Protein AF-A0A3S0K834-F1 (afdb_monomer_lite)

Structure (mmCIF, N/CA/C/O backbone):
data_AF-A0A3S0K834-F1
#
_entry.id   AF-A0A3S0K834-F1
#
loop_
_atom_site.group_PDB
_atom_site.id
_atom_site.type_symbol
_atom_site.label_atom_id
_atom_site.label_alt_id
_atom_site.label_comp_id
_atom_site.label_asym_id
_atom_site.label_entity_id
_atom_site.label_seq_id
_atom_site.pdbx_PDB_ins_code
_atom_site.Cartn_x
_atom_site.Cartn_y
_atom_site.Cartn_z
_atom_site.occupancy
_atom_site.B_iso_or_equiv
_atom_site.auth_seq_id
_atom_site.auth_comp_id
_atom_site.auth_asym_id
_atom_site.auth_atom_id
_atom_site.pdbx_PDB_model_num
ATOM 1 N N . MET A 1 1 ? -19.231 -8.366 10.603 1.00 61.19 1 MET A N 1
ATOM 2 C CA . MET A 1 1 ? -18.520 -9.187 9.599 1.00 61.19 1 MET A CA 1
ATOM 3 C C . MET A 1 1 ? -18.446 -8.356 8.330 1.00 61.19 1 MET A C 1
ATOM 5 O O . MET A 1 1 ? -19.483 -7.862 7.918 1.00 61.19 1 MET A O 1
ATOM 9 N N . LEU A 1 2 ? -17.256 -8.135 7.773 1.00 73.06 2 LEU A N 1
ATOM 10 C CA . LEU A 1 2 ? -17.063 -7.349 6.545 1.00 73.06 2 LEU A CA 1
ATOM 11 C C . LEU A 1 2 ? -16.456 -8.281 5.497 1.00 73.06 2 LEU A C 1
ATOM 13 O O . LEU A 1 2 ? -15.407 -8.869 5.753 1.00 73.06 2 LEU A O 1
ATOM 17 N N . TYR A 1 3 ? -17.130 -8.461 4.357 1.00 74.31 3 TYR A N 1
ATOM 18 C CA . TYR A 1 3 ? -16.654 -9.293 3.239 1.00 74.31 3 TYR A CA 1
ATOM 19 C C . TYR A 1 3 ? -16.209 -10.715 3.646 1.00 74.31 3 TYR A C 1
ATOM 21 O O . TYR A 1 3 ? -15.176 -11.214 3.206 1.00 74.31 3 TYR A O 1
ATOM 29 N N . GLY A 1 4 ? -16.958 -11.360 4.548 1.00 79.81 4 GLY A N 1
ATOM 30 C CA . GLY A 1 4 ? -16.654 -12.715 5.032 1.00 79.81 4 GLY A CA 1
ATOM 31 C C . GLY A 1 4 ? -15.480 -12.815 6.017 1.00 79.81 4 GLY A C 1
ATOM 32 O O . GLY A 1 4 ? -15.153 -13.914 6.458 1.00 79.81 4 GLY A O 1
ATOM 33 N N . LYS A 1 5 ? -14.863 -11.691 6.407 1.00 77.56 5 LYS A N 1
ATOM 34 C CA . LYS A 1 5 ? -13.780 -11.636 7.398 1.00 77.56 5 LYS A CA 1
ATOM 35 C C . LYS A 1 5 ? -14.248 -11.010 8.713 1.00 77.56 5 LYS A C 1
ATOM 37 O O . LYS A 1 5 ? -15.099 -10.112 8.757 1.00 77.56 5 LYS A O 1
ATOM 42 N N . TRP A 1 6 ? -13.689 -11.516 9.810 1.00 84.12 6 TRP A N 1
ATOM 43 C CA . TRP A 1 6 ? -13.945 -11.025 11.161 1.00 84.12 6 TRP A CA 1
ATOM 44 C C . TRP A 1 6 ? -12.893 -9.990 11.553 1.00 84.12 6 TRP A C 1
ATOM 46 O O . TRP A 1 6 ? -11.705 -10.295 11.606 1.00 84.12 6 TRP A O 1
ATOM 56 N N . TYR A 1 7 ? -13.345 -8.774 11.861 1.00 82.12 7 TYR A N 1
ATOM 57 C CA . TYR A 1 7 ? -12.508 -7.695 12.379 1.00 82.12 7 TYR A CA 1
ATOM 58 C C . TYR A 1 7 ? -13.019 -7.292 13.757 1.00 82.12 7 TYR A C 1
ATOM 60 O O . TYR A 1 7 ? -14.208 -7.022 13.926 1.00 82.12 7 TYR A O 1
ATOM 68 N N . ALA A 1 8 ? -12.115 -7.248 14.732 1.00 84.69 8 ALA A N 1
ATOM 69 C CA . ALA A 1 8 ? -12.407 -6.816 16.089 1.00 84.69 8 ALA A CA 1
ATOM 70 C C . ALA A 1 8 ? -11.440 -5.697 16.482 1.00 84.69 8 ALA A C 1
ATOM 72 O O . ALA A 1 8 ? -10.226 -5.813 16.305 1.00 84.69 8 ALA A O 1
ATOM 73 N N . LYS A 1 9 ? -11.980 -4.600 17.017 1.00 86.62 9 LYS A N 1
ATOM 74 C CA . LYS A 1 9 ? -11.203 -3.474 17.536 1.00 86.62 9 LYS A CA 1
ATOM 75 C C . LYS A 1 9 ? -11.910 -2.914 18.763 1.00 86.62 9 LYS A C 1
ATOM 77 O O . LYS A 1 9 ? -13.101 -2.628 18.713 1.00 86.62 9 LYS A O 1
ATOM 82 N N . ALA A 1 10 ? -11.173 -2.749 19.856 1.00 90.12 10 ALA A N 1
ATOM 83 C CA . ALA A 1 10 ? -11.708 -2.138 21.066 1.00 90.12 10 ALA A CA 1
ATOM 84 C C . ALA A 1 10 ? -11.919 -0.626 20.871 1.00 90.12 10 ALA A C 1
ATOM 86 O O . ALA A 1 10 ? -11.063 0.052 20.295 1.00 90.12 10 ALA A O 1
ATOM 87 N N . THR A 1 11 ? -13.023 -0.096 21.400 1.00 91.06 11 THR A N 1
ATOM 88 C CA . THR A 1 11 ? -13.341 1.345 21.401 1.00 91.06 11 THR A CA 1
ATOM 89 C C . THR A 1 11 ? -12.434 2.141 22.343 1.00 91.06 11 THR A C 1
ATOM 91 O O . THR A 1 11 ? -12.210 3.324 22.106 1.00 91.06 11 THR A O 1
ATOM 94 N N . LYS A 1 12 ? -11.876 1.484 23.376 1.00 91.38 12 LYS A N 1
ATOM 95 C CA . LYS A 1 12 ? -11.027 2.080 24.429 1.00 91.38 12 LYS A CA 1
ATOM 96 C C . LYS A 1 12 ? -11.700 3.258 25.152 1.00 91.38 12 LYS A C 1
ATOM 98 O O . LYS A 1 12 ? -11.037 4.232 25.499 1.00 91.38 12 LYS A O 1
ATOM 103 N N . LYS A 1 13 ? -13.016 3.173 25.353 1.00 93.25 13 LYS A N 1
ATOM 104 C CA . LYS A 1 13 ? -13.822 4.169 26.065 1.00 93.25 13 LYS A CA 1
ATOM 105 C C . LYS A 1 13 ? -14.458 3.550 27.303 1.00 93.25 13 LYS A C 1
ATOM 107 O O . LYS A 1 13 ? -14.887 2.401 27.250 1.00 93.25 13 LYS A O 1
ATOM 112 N N . THR A 1 14 ? -14.474 4.312 28.390 1.00 91.75 14 THR A N 1
ATOM 113 C CA . THR A 1 14 ? -15.119 3.961 29.662 1.00 91.75 14 THR A CA 1
ATOM 114 C C . THR A 1 14 ? -16.604 4.304 29.638 1.00 91.75 14 THR A C 1
ATOM 116 O O . THR A 1 14 ? -17.422 3.500 30.071 1.00 91.75 14 THR A O 1
ATOM 119 N N . ASP A 1 15 ? -16.954 5.463 29.076 1.00 95.88 15 ASP A N 1
ATOM 120 C CA . ASP A 1 15 ? -18.330 5.950 29.003 1.00 95.88 15 ASP A CA 1
ATOM 121 C C . ASP A 1 15 ? -19.123 5.282 27.875 1.00 95.88 15 ASP A C 1
ATOM 123 O O . ASP A 1 15 ? -18.672 5.211 26.728 1.00 95.88 15 ASP A O 1
ATOM 127 N N . LEU A 1 16 ? -20.341 4.827 28.188 1.00 94.31 16 LEU A N 1
ATOM 128 C CA . LEU A 1 16 ? -21.187 4.055 27.269 1.00 94.31 16 LEU A CA 1
ATOM 129 C C . LEU A 1 16 ? -21.546 4.835 25.996 1.00 94.31 16 LEU A C 1
ATOM 131 O O . LEU A 1 16 ? -21.394 4.321 24.889 1.00 94.31 16 LEU A O 1
ATOM 135 N N . ASN A 1 1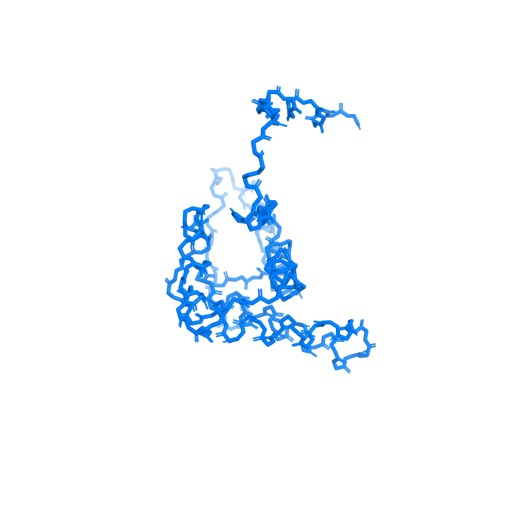7 ? -21.989 6.085 26.141 1.00 94.62 17 ASN A N 1
ATOM 136 C CA . ASN A 1 17 ? -22.398 6.912 25.002 1.00 94.62 17 ASN A CA 1
ATOM 137 C C . ASN A 1 17 ? -21.216 7.211 24.069 1.00 94.62 17 ASN A C 1
ATOM 139 O O . ASN A 1 17 ? -21.346 7.139 22.845 1.00 94.62 17 ASN A O 1
ATOM 143 N N . GLU A 1 18 ? -20.036 7.474 24.639 1.00 93.12 18 GLU A N 1
ATOM 144 C CA . GLU A 1 18 ? -18.815 7.640 23.852 1.00 93.12 18 GLU A CA 1
ATOM 145 C C . GLU A 1 18 ? -18.391 6.340 23.168 1.00 93.12 18 GLU A C 1
ATOM 147 O O . GLU A 1 18 ? -17.944 6.366 22.019 1.00 93.12 18 GLU A O 1
ATOM 152 N N . ALA A 1 19 ? -18.533 5.200 23.850 1.00 94.88 19 ALA A N 1
ATOM 153 C CA . ALA A 1 19 ? -18.201 3.895 23.299 1.00 94.88 19 ALA A CA 1
ATOM 154 C C . ALA A 1 19 ? -19.079 3.552 22.089 1.00 94.88 19 ALA A C 1
ATOM 156 O O . ALA A 1 19 ? -18.545 3.090 21.081 1.00 94.88 19 ALA A O 1
ATOM 157 N N . ILE A 1 20 ? -20.385 3.833 22.149 1.00 95.12 20 ILE A N 1
ATOM 158 C CA . ILE A 1 20 ? -21.318 3.623 21.030 1.00 95.12 20 ILE A CA 1
ATOM 159 C C . ILE A 1 20 ? -20.916 4.496 19.837 1.00 95.12 20 ILE A C 1
ATOM 161 O O . ILE A 1 20 ? -20.695 3.982 18.739 1.00 95.12 20 ILE A O 1
ATOM 165 N N . ALA A 1 21 ? -20.726 5.802 20.050 1.00 94.75 21 ALA A N 1
ATOM 166 C CA . ALA A 1 21 ? -20.306 6.714 18.986 1.00 94.75 21 ALA A CA 1
ATOM 167 C C . ALA A 1 21 ? -18.960 6.298 18.362 1.00 94.75 21 ALA A C 1
ATOM 169 O O . ALA A 1 21 ? -18.781 6.352 17.143 1.00 94.75 21 ALA A O 1
ATOM 170 N N . MET A 1 22 ? -18.012 5.842 19.186 1.00 94.31 22 MET A N 1
ATOM 171 C CA . MET A 1 22 ? -16.718 5.352 18.717 1.00 94.31 22 MET A CA 1
ATOM 172 C C . MET A 1 22 ? -16.843 4.043 17.934 1.00 94.31 22 MET A C 1
ATOM 174 O O . MET A 1 22 ? -16.164 3.879 16.924 1.00 94.31 22 MET A O 1
ATOM 178 N N . ALA A 1 23 ? -17.711 3.125 18.358 1.00 93.81 23 ALA A N 1
ATOM 179 C CA . ALA A 1 23 ? -17.961 1.880 17.641 1.00 93.81 23 ALA A CA 1
ATOM 180 C C . ALA A 1 23 ? -18.500 2.151 16.229 1.00 93.81 23 ALA A C 1
ATOM 182 O O . ALA A 1 23 ? -17.997 1.566 15.271 1.00 93.81 23 ALA A O 1
ATOM 183 N N . HIS A 1 24 ? -19.437 3.095 16.085 1.00 93.75 24 HIS A N 1
ATOM 184 C CA . HIS A 1 24 ? -19.941 3.516 14.775 1.00 93.75 24 HIS A CA 1
ATOM 185 C C . HIS A 1 24 ? -18.845 4.123 13.897 1.00 93.75 24 HIS A C 1
ATOM 187 O O . HIS A 1 24 ? -18.725 3.746 12.734 1.00 93.75 24 HIS A O 1
ATOM 193 N N . ARG A 1 25 ? -18.004 5.009 14.446 1.00 93.00 25 ARG A N 1
ATOM 194 C CA . ARG A 1 25 ? -16.864 5.575 13.700 1.00 93.00 25 ARG A CA 1
ATOM 195 C C . ARG A 1 25 ? -15.891 4.501 13.237 1.00 93.00 25 ARG A C 1
ATOM 197 O O . ARG A 1 25 ? -15.500 4.492 12.079 1.00 93.00 25 ARG A O 1
ATOM 204 N N . ILE A 1 26 ? -15.533 3.576 14.129 1.00 89.62 26 ILE A N 1
ATOM 205 C CA . ILE A 1 26 ? -14.666 2.448 13.790 1.00 89.62 26 ILE A CA 1
ATOM 206 C C . ILE A 1 26 ? -15.294 1.647 12.650 1.00 89.62 26 ILE A C 1
ATOM 208 O O . ILE A 1 26 ? -14.609 1.355 11.680 1.00 89.62 26 ILE A O 1
ATOM 212 N N . PHE A 1 27 ? -16.579 1.313 12.743 1.00 89.69 27 PHE A N 1
ATOM 213 C CA . PHE A 1 27 ? -17.265 0.557 11.702 1.00 89.69 27 PHE A CA 1
ATOM 214 C C . PHE A 1 27 ? -17.216 1.266 10.338 1.00 89.69 27 PHE A C 1
ATOM 216 O O . PHE A 1 27 ? -16.756 0.657 9.372 1.00 89.69 27 PHE A O 1
ATOM 223 N N . MET A 1 28 ? -17.566 2.557 10.285 1.00 90.06 28 MET A N 1
ATOM 224 C CA . MET A 1 28 ? -17.492 3.358 9.055 1.00 90.06 28 MET A CA 1
ATOM 225 C C . MET A 1 28 ? -16.064 3.440 8.499 1.00 90.06 28 MET A C 1
ATOM 227 O O . MET A 1 28 ? -15.858 3.274 7.301 1.00 90.06 28 MET A O 1
ATOM 231 N N . ASP A 1 29 ? -15.053 3.629 9.355 1.00 86.56 29 ASP A N 1
ATOM 232 C CA . ASP A 1 29 ? -13.649 3.632 8.929 1.00 86.56 29 ASP A CA 1
ATOM 233 C C . ASP A 1 29 ? -13.267 2.314 8.238 1.00 86.56 29 ASP A C 1
ATOM 235 O O . ASP A 1 29 ? -12.515 2.314 7.263 1.00 86.56 29 ASP A O 1
ATOM 239 N N . TYR A 1 30 ? -13.741 1.178 8.758 1.00 85.50 30 TYR A N 1
ATOM 240 C CA . TYR A 1 30 ? -13.482 -0.132 8.163 1.00 85.50 30 TYR A CA 1
ATOM 241 C C . TYR A 1 30 ? -14.227 -0.324 6.835 1.00 85.50 30 TYR A C 1
ATOM 243 O O . TYR A 1 30 ? -13.634 -0.888 5.915 1.00 85.50 30 TYR A O 1
ATOM 251 N N . GLU A 1 31 ? -15.465 0.164 6.706 1.00 85.12 31 GLU A N 1
ATOM 252 C CA . GLU A 1 31 ? -16.203 0.168 5.433 1.00 85.12 31 GLU A CA 1
ATOM 253 C C . GLU A 1 31 ? -15.482 0.995 4.368 1.00 85.12 31 GLU A C 1
ATOM 255 O O . GLU A 1 31 ? -15.124 0.459 3.320 1.00 85.12 31 GLU A O 1
ATOM 260 N N . ILE A 1 32 ? -15.145 2.251 4.675 1.00 85.25 32 ILE A N 1
ATOM 261 C CA . ILE A 1 32 ? -14.440 3.151 3.750 1.00 85.25 32 ILE A CA 1
ATOM 262 C C . ILE A 1 32 ? -13.105 2.537 3.310 1.00 85.25 32 ILE A C 1
ATOM 264 O O . ILE A 1 32 ? -12.721 2.588 2.139 1.00 85.25 32 ILE A O 1
ATOM 268 N N . ARG A 1 33 ? -12.363 1.919 4.233 1.00 78.38 33 ARG A N 1
ATOM 269 C CA . ARG A 1 33 ? -11.093 1.248 3.904 1.00 78.38 33 ARG A CA 1
ATOM 270 C C . ARG A 1 33 ? -11.278 0.027 3.013 1.00 78.38 33 ARG A C 1
ATOM 272 O O . ARG A 1 33 ? -10.392 -0.272 2.209 1.00 78.38 33 ARG A O 1
ATOM 279 N N . ALA A 1 34 ? -12.384 -0.693 3.175 1.00 80.06 34 ALA A N 1
ATOM 280 C CA . ALA A 1 34 ? -12.706 -1.833 2.335 1.00 80.06 34 ALA A CA 1
ATOM 281 C C . ALA A 1 34 ? -13.090 -1.380 0.919 1.00 80.06 34 ALA A C 1
ATOM 283 O O . ALA A 1 34 ? -12.540 -1.908 -0.042 1.00 80.06 34 ALA A O 1
ATOM 284 N N . GLU A 1 35 ? -13.927 -0.348 0.790 1.00 77.94 35 GLU A N 1
ATOM 285 C CA . GLU A 1 35 ? -14.305 0.242 -0.503 1.00 77.94 35 GLU A CA 1
ATOM 286 C C . GLU A 1 35 ? -13.100 0.825 -1.252 1.00 77.94 35 GLU A C 1
ATOM 288 O O . GLU A 1 35 ? -12.935 0.628 -2.453 1.00 77.94 35 GLU A O 1
ATOM 293 N N . THR A 1 36 ? -12.203 1.503 -0.534 1.00 70.31 36 THR A N 1
ATOM 294 C CA . THR A 1 36 ? -11.000 2.122 -1.117 1.00 70.31 36 THR A CA 1
ATOM 295 C C . THR A 1 36 ? -9.856 1.135 -1.385 1.00 70.31 36 THR A C 1
ATOM 297 O O . THR A 1 36 ? -8.775 1.557 -1.799 1.00 70.31 36 THR A O 1
ATOM 300 N N . ASN A 1 37 ? -10.045 -0.171 -1.148 1.00 67.00 37 ASN A N 1
ATOM 301 C CA . ASN A 1 37 ? -9.007 -1.209 -1.253 1.00 67.00 37 ASN A CA 1
ATOM 302 C C . ASN A 1 37 ? -7.748 -0.954 -0.389 1.00 67.00 37 ASN A C 1
ATOM 304 O O . ASN A 1 37 ? -6.690 -1.541 -0.629 1.00 67.00 37 ASN A O 1
ATOM 308 N N . THR A 1 38 ? -7.841 -0.113 0.646 1.00 67.88 38 THR A N 1
ATOM 309 C CA . THR A 1 38 ? -6.726 0.208 1.561 1.00 67.88 38 THR A CA 1
ATOM 310 C C . THR A 1 38 ? -6.677 -0.700 2.790 1.00 67.88 38 THR A C 1
ATOM 312 O O . THR A 1 38 ? -5.727 -0.646 3.576 1.00 67.88 38 THR A O 1
ATOM 315 N N . LEU A 1 39 ? -7.676 -1.568 2.967 1.00 65.31 39 LEU A N 1
ATOM 316 C CA . LEU A 1 39 ? -7.706 -2.543 4.049 1.00 65.31 39 LEU A CA 1
ATOM 317 C C . LEU A 1 39 ? -6.677 -3.660 3.788 1.00 65.31 39 LEU A C 1
ATOM 319 O O . LEU A 1 39 ? -6.924 -4.620 3.056 1.00 65.31 39 LEU A O 1
ATOM 323 N N . PHE A 1 40 ? -5.478 -3.522 4.349 1.00 63.28 40 PHE A N 1
ATOM 324 C CA . PHE A 1 40 ? -4.441 -4.554 4.298 1.00 63.28 40 PHE A CA 1
ATOM 325 C C . PHE A 1 40 ? -4.516 -5.433 5.549 1.00 63.28 40 PHE A C 1
ATOM 327 O O . PHE A 1 40 ? -4.297 -4.947 6.657 1.00 63.28 40 PHE A O 1
ATOM 334 N N . ASP A 1 41 ? -4.779 -6.730 5.368 1.00 63.31 41 ASP A N 1
ATOM 335 C CA . ASP A 1 41 ? -4.785 -7.707 6.470 1.00 63.31 41 ASP A CA 1
ATOM 336 C C . ASP A 1 41 ? -3.366 -7.985 6.996 1.00 63.31 41 ASP A C 1
ATOM 338 O O . ASP A 1 41 ? -3.173 -8.330 8.159 1.00 63.31 41 ASP A O 1
ATOM 342 N N . SER A 1 42 ? -2.355 -7.799 6.143 1.00 68.12 42 SER A N 1
ATOM 343 C CA . SER A 1 42 ? -0.952 -8.083 6.427 1.00 68.12 42 SER A CA 1
ATOM 344 C C . SER A 1 42 ? -0.074 -6.860 6.168 1.00 68.12 42 SER A C 1
ATOM 346 O O . SER A 1 42 ? -0.297 -6.071 5.248 1.00 68.12 42 SER A O 1
ATOM 348 N N . LYS A 1 43 ? 0.955 -6.694 7.006 1.00 75.19 43 LYS A N 1
ATOM 349 C CA . LYS A 1 43 ? 1.977 -5.644 6.862 1.00 75.19 43 LYS A CA 1
ATOM 350 C C . LYS A 1 43 ? 3.178 -6.089 6.016 1.00 75.19 43 LYS A C 1
ATOM 352 O O . LYS A 1 43 ? 4.152 -5.334 5.938 1.00 75.19 43 LYS A O 1
ATOM 357 N N . ARG A 1 44 ? 3.135 -7.293 5.438 1.00 83.69 44 ARG A N 1
ATOM 358 C CA . ARG A 1 44 ? 4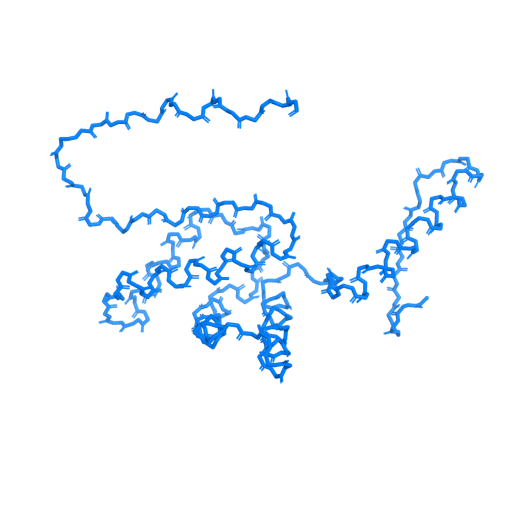.203 -7.835 4.587 1.00 83.69 44 ARG A CA 1
ATOM 359 C C . ARG A 1 44 ? 4.261 -7.101 3.257 1.00 83.69 44 ARG A C 1
ATOM 361 O O . ARG A 1 44 ? 3.239 -6.640 2.757 1.00 83.69 44 ARG A O 1
ATOM 368 N N . PHE A 1 45 ? 5.456 -7.001 2.689 1.00 84.88 45 PHE A N 1
ATOM 369 C CA . PHE A 1 45 ? 5.655 -6.305 1.425 1.00 84.88 45 PHE A CA 1
ATOM 370 C C . PHE A 1 45 ? 4.916 -6.987 0.269 1.00 84.88 45 PHE A C 1
ATOM 372 O O . PHE A 1 45 ? 4.236 -6.302 -0.491 1.00 84.88 45 PHE A O 1
ATOM 379 N N . LYS A 1 46 ? 4.983 -8.322 0.170 1.00 86.06 46 LYS A N 1
ATOM 380 C CA . LYS A 1 46 ? 4.340 -9.081 -0.913 1.00 86.06 46 LYS A CA 1
ATOM 381 C C . LYS A 1 46 ? 2.839 -8.816 -1.023 1.00 86.06 46 LYS A C 1
ATOM 383 O O . LYS A 1 46 ? 2.385 -8.396 -2.081 1.00 86.06 46 LYS A O 1
ATOM 388 N N . ASP A 1 47 ? 2.098 -8.981 0.070 1.00 83.38 47 ASP A N 1
ATOM 389 C CA . ASP A 1 47 ? 0.632 -8.857 0.066 1.00 83.38 47 ASP A CA 1
ATOM 390 C C . ASP A 1 47 ? 0.175 -7.452 -0.367 1.00 83.38 47 ASP A C 1
ATOM 392 O O . ASP A 1 47 ? -0.840 -7.270 -1.040 1.00 83.38 47 ASP A O 1
ATOM 396 N N . VAL A 1 48 ? 0.941 -6.427 0.012 1.00 81.00 48 VAL A N 1
ATOM 397 C CA . VAL A 1 48 ? 0.662 -5.043 -0.380 1.00 81.00 48 VAL A CA 1
ATOM 398 C C . VAL A 1 48 ? 1.076 -4.802 -1.833 1.00 81.00 48 VAL A C 1
ATOM 400 O O . VAL A 1 48 ? 0.376 -4.098 -2.562 1.00 81.00 48 VAL A O 1
ATOM 403 N N . ALA A 1 49 ? 2.197 -5.380 -2.274 1.00 85.06 49 ALA A N 1
ATOM 404 C CA . ALA A 1 49 ? 2.686 -5.245 -3.642 1.00 85.06 49 ALA A CA 1
ATOM 405 C C . ALA A 1 49 ? 1.734 -5.906 -4.647 1.00 85.06 49 ALA A C 1
ATOM 407 O O . ALA A 1 49 ? 1.466 -5.321 -5.695 1.00 85.06 49 ALA A O 1
ATOM 408 N N . GLU A 1 50 ? 1.176 -7.070 -4.313 1.00 86.75 50 GLU A N 1
ATOM 409 C CA . GLU A 1 50 ? 0.171 -7.770 -5.119 1.00 86.75 50 GLU A CA 1
ATOM 410 C C . GLU A 1 50 ? -1.088 -6.918 -5.300 1.00 86.75 50 GLU A C 1
ATOM 412 O O . GLU A 1 50 ? -1.455 -6.612 -6.431 1.00 86.75 50 GLU A O 1
ATOM 417 N N . LYS A 1 51 ? -1.656 -6.382 -4.213 1.00 83.19 51 LYS A N 1
ATOM 418 C CA . LYS A 1 51 ? -2.801 -5.458 -4.304 1.00 83.19 51 LYS A CA 1
ATOM 419 C C . LYS A 1 51 ? -2.504 -4.208 -5.136 1.00 83.19 51 LYS A C 1
ATOM 421 O O . LYS A 1 51 ? -3.361 -3.726 -5.875 1.00 83.19 51 LYS A O 1
ATOM 426 N N . ALA A 1 52 ? -1.293 -3.657 -5.026 1.00 83.31 52 ALA A N 1
ATOM 427 C CA . ALA A 1 52 ? -0.888 -2.511 -5.836 1.00 83.31 52 ALA A CA 1
ATOM 428 C C . ALA A 1 52 ? -0.796 -2.867 -7.330 1.00 83.31 52 ALA A C 1
ATOM 430 O O . ALA A 1 52 ? -1.171 -2.050 -8.175 1.00 83.31 52 ALA A O 1
ATOM 431 N N . ILE A 1 53 ? -0.322 -4.073 -7.656 1.00 88.19 53 ILE A N 1
ATOM 432 C CA . ILE A 1 53 ? -0.295 -4.600 -9.023 1.00 88.19 53 ILE A CA 1
ATOM 433 C C . ILE A 1 53 ? -1.716 -4.783 -9.552 1.00 88.19 53 ILE A C 1
ATOM 435 O O . ILE A 1 53 ? -2.002 -4.269 -10.631 1.00 88.19 53 ILE A O 1
ATOM 439 N N . ASP A 1 54 ? -2.602 -5.428 -8.796 1.00 87.50 54 ASP A N 1
ATOM 440 C CA . ASP A 1 54 ? -3.990 -5.684 -9.206 1.00 87.50 54 ASP A CA 1
ATOM 441 C C . ASP A 1 54 ? -4.726 -4.379 -9.506 1.00 87.50 54 ASP A C 1
ATOM 443 O O . ASP A 1 54 ? -5.407 -4.237 -10.521 1.00 87.50 54 ASP A O 1
ATOM 447 N N . GLN A 1 55 ? -4.508 -3.363 -8.676 1.00 83.38 55 GLN A N 1
ATOM 448 C CA . GLN A 1 55 ? -5.095 -2.051 -8.884 1.00 83.38 55 GLN A CA 1
ATOM 449 C C . GLN A 1 55 ? -4.521 -1.331 -10.117 1.00 83.38 55 GLN A C 1
ATOM 451 O O . GLN A 1 55 ? -5.278 -0.719 -10.867 1.00 83.38 55 GLN A O 1
ATOM 456 N N . MET A 1 56 ? -3.207 -1.404 -10.368 1.00 84.88 56 MET A N 1
ATOM 457 C CA . MET A 1 56 ? -2.613 -0.864 -11.603 1.00 84.88 56 MET A CA 1
ATOM 458 C C . MET A 1 56 ? -3.107 -1.608 -12.850 1.00 84.88 56 MET A C 1
ATOM 460 O O . MET A 1 56 ? -3.306 -0.988 -13.893 1.00 84.88 56 MET A O 1
ATOM 464 N N . GLN A 1 57 ? -3.320 -2.921 -12.752 1.00 88.00 57 GLN A N 1
ATOM 465 C CA . GLN A 1 57 ? -3.900 -3.725 -13.825 1.00 88.00 57 GLN A CA 1
ATOM 466 C C . GLN A 1 57 ? -5.357 -3.342 -14.081 1.00 88.00 57 GLN A C 1
ATOM 468 O O . GLN A 1 57 ? -5.729 -3.138 -15.233 1.00 88.00 57 GLN A O 1
ATOM 473 N N . SER A 1 58 ? -6.151 -3.156 -13.026 1.00 86.19 58 SER A N 1
ATOM 474 C CA . SER A 1 58 ? -7.520 -2.653 -13.135 1.00 86.19 58 SER A CA 1
ATOM 475 C C . SER A 1 58 ? -7.552 -1.268 -13.794 1.00 86.19 58 SER A C 1
ATOM 477 O O . SER A 1 58 ? -8.279 -1.072 -14.763 1.00 86.19 58 SER A O 1
ATOM 479 N N . GLU A 1 59 ? -6.696 -0.328 -13.376 1.00 84.56 59 GLU A N 1
ATOM 480 C CA . GLU A 1 59 ? -6.584 1.005 -13.998 1.00 84.56 59 GLU A CA 1
ATOM 481 C C . GLU A 1 59 ? -6.213 0.929 -15.494 1.00 84.56 59 GLU A C 1
ATOM 483 O O . GLU A 1 59 ? -6.725 1.705 -16.302 1.00 84.56 59 GLU A O 1
ATOM 488 N N . LEU A 1 60 ? -5.350 -0.017 -15.884 1.00 86.12 60 LEU A N 1
ATOM 489 C CA . LEU A 1 60 ? -5.004 -0.262 -17.289 1.00 86.12 60 LEU A CA 1
ATOM 490 C C . LEU A 1 60 ? -6.177 -0.841 -18.094 1.00 86.12 60 LEU A C 1
ATOM 492 O O . LEU A 1 60 ? -6.359 -0.448 -19.243 1.00 86.12 60 LEU A O 1
ATOM 496 N N . LEU A 1 61 ? -6.964 -1.751 -17.509 1.00 85.44 61 LEU A N 1
ATOM 497 C CA . LEU A 1 61 ? -8.132 -2.358 -18.160 1.00 85.44 61 LEU A CA 1
ATOM 498 C C . LEU A 1 61 ? -9.257 -1.344 -18.393 1.00 85.44 61 LEU A C 1
ATOM 500 O O . LEU A 1 61 ? -9.875 -1.352 -19.451 1.00 85.44 61 LEU A O 1
ATOM 504 N N . HIS A 1 62 ? -9.475 -0.430 -17.446 1.00 83.88 62 HIS A N 1
ATOM 505 C CA . HIS A 1 62 ? -10.486 0.628 -17.555 1.00 83.88 62 HIS A CA 1
ATOM 506 C C . HIS A 1 62 ? -10.056 1.793 -18.473 1.00 83.88 62 HIS A C 1
ATOM 508 O O . HIS A 1 62 ? -10.734 2.815 -18.530 1.00 83.88 62 HIS A O 1
ATOM 514 N N . GLY A 1 63 ? -8.920 1.682 -19.177 1.00 74.94 63 GLY A N 1
ATOM 515 C CA . GLY A 1 63 ? -8.464 2.663 -20.172 1.00 74.94 63 GLY A CA 1
ATOM 516 C C . GLY A 1 63 ? -7.919 3.984 -19.608 1.00 74.94 63 GLY A C 1
ATOM 517 O O . GLY A 1 63 ? -7.454 4.822 -20.375 1.00 74.94 63 GLY A O 1
ATOM 518 N N . GLY A 1 64 ? -7.928 4.172 -18.284 1.00 68.19 64 GLY A N 1
ATOM 519 C CA . GLY A 1 64 ? -7.400 5.367 -17.608 1.00 68.19 64 GLY A CA 1
ATOM 520 C C . GLY A 1 64 ? -5.931 5.263 -17.171 1.00 68.19 64 GLY A C 1
ATOM 521 O O . GLY A 1 64 ? -5.349 6.235 -16.688 1.00 68.19 64 GLY A O 1
ATOM 522 N N . GLY A 1 65 ? -5.320 4.083 -17.295 1.00 67.81 65 GLY A N 1
ATOM 523 C CA . GLY A 1 65 ? -3.972 3.812 -16.800 1.00 67.81 65 GLY A CA 1
ATOM 524 C C . GLY A 1 65 ? -2.860 4.415 -17.663 1.00 67.81 65 GLY A C 1
ATOM 525 O O . GLY A 1 65 ? -2.872 4.335 -18.890 1.00 67.81 65 GLY A O 1
ATOM 526 N N . LYS A 1 66 ? -1.821 4.962 -17.018 1.00 76.19 66 LYS A N 1
ATOM 527 C CA . LYS A 1 66 ? -0.599 5.391 -17.719 1.00 76.19 66 LYS A CA 1
ATOM 528 C C . LYS A 1 66 ? 0.116 4.164 -18.290 1.00 76.19 66 LYS A C 1
ATOM 530 O O . LYS A 1 66 ? 0.318 3.191 -17.570 1.00 76.19 66 LYS A O 1
ATOM 535 N N . VAL A 1 67 ? 0.611 4.249 -19.529 1.00 78.56 67 VAL A N 1
ATOM 536 C CA . VAL A 1 67 ? 1.390 3.171 -20.188 1.00 78.56 67 VAL A CA 1
ATOM 537 C C . VAL A 1 67 ? 2.555 2.680 -19.310 1.00 78.56 67 VAL A C 1
ATOM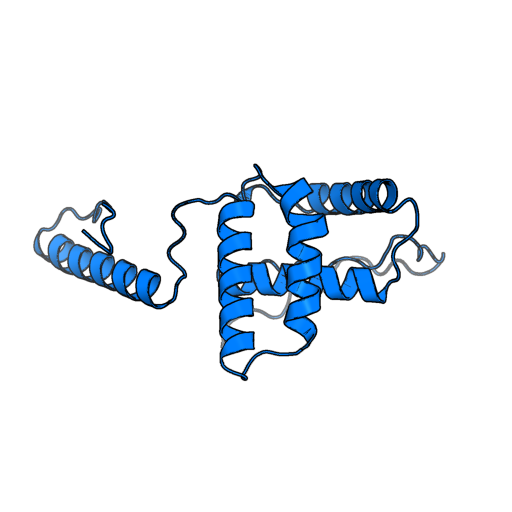 539 O O . VAL A 1 67 ? 2.842 1.486 -19.257 1.0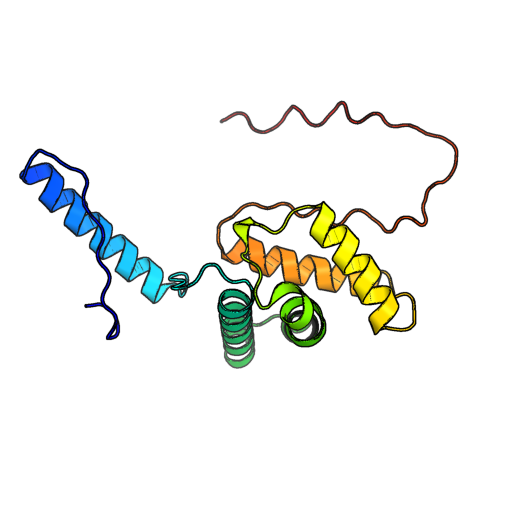0 78.56 67 VAL A O 1
ATOM 542 N N . ILE A 1 68 ? 3.137 3.593 -18.525 1.00 79.94 68 ILE A N 1
ATOM 543 C CA . ILE A 1 68 ? 4.246 3.359 -17.587 1.00 79.94 68 ILE A CA 1
ATOM 544 C C . ILE A 1 68 ? 3.889 2.338 -16.482 1.00 79.94 68 ILE A C 1
ATOM 546 O O . ILE A 1 68 ? 4.770 1.739 -15.871 1.00 79.94 68 ILE A O 1
ATOM 550 N N . TYR A 1 69 ? 2.605 2.080 -16.210 1.00 82.56 69 TYR A N 1
ATOM 551 C CA . TYR A 1 69 ? 2.206 1.086 -15.204 1.00 82.56 69 TYR A CA 1
ATOM 552 C C . TYR A 1 69 ? 2.657 -0.328 -15.562 1.00 82.56 69 TYR A C 1
ATOM 554 O O . TYR A 1 69 ? 2.975 -1.098 -14.659 1.00 82.56 69 TYR A O 1
ATOM 562 N N . LYS A 1 70 ? 2.780 -0.654 -16.853 1.00 85.00 70 LYS A N 1
ATOM 563 C CA . LYS A 1 70 ? 3.338 -1.942 -17.287 1.00 85.00 70 LYS A CA 1
ATOM 564 C C . LYS A 1 70 ? 4.789 -2.106 -16.823 1.00 85.00 70 LYS A C 1
ATOM 566 O O . LYS A 1 70 ? 5.144 -3.160 -16.294 1.00 85.00 70 LYS A O 1
ATOM 571 N N . ASP A 1 71 ? 5.588 -1.044 -16.922 1.00 84.25 71 ASP A N 1
ATOM 572 C CA . ASP A 1 71 ? 6.984 -1.040 -16.474 1.00 84.25 71 ASP A CA 1
ATOM 573 C C . ASP A 1 71 ? 7.088 -1.159 -14.951 1.00 84.25 71 ASP A C 1
ATOM 575 O O . ASP A 1 71 ? 7.934 -1.891 -14.433 1.00 84.25 71 ASP A O 1
ATOM 579 N N . TYR A 1 72 ? 6.194 -0.486 -14.219 1.00 83.94 72 TYR A N 1
ATOM 580 C CA . TYR A 1 72 ? 6.140 -0.583 -12.759 1.00 83.94 72 TYR A CA 1
ATOM 581 C C . TYR A 1 72 ? 5.744 -1.985 -12.286 1.00 83.94 72 TYR A C 1
ATOM 583 O O . TYR A 1 72 ? 6.389 -2.524 -11.387 1.00 83.94 72 TYR A O 1
ATOM 591 N N . ILE A 1 73 ? 4.738 -2.606 -12.910 1.00 87.31 73 ILE A N 1
ATOM 592 C CA . ILE A 1 73 ? 4.328 -3.983 -12.597 1.00 87.31 73 ILE A CA 1
ATOM 593 C C . ILE A 1 73 ? 5.491 -4.949 -12.853 1.00 87.31 73 ILE A C 1
ATOM 595 O O . ILE A 1 73 ? 5.792 -5.789 -12.003 1.00 87.31 73 ILE A O 1
ATOM 599 N N . GLY A 1 74 ? 6.183 -4.802 -13.988 1.00 87.00 74 GLY A N 1
ATOM 600 C CA . GLY A 1 74 ? 7.356 -5.614 -14.314 1.00 87.00 74 GLY A CA 1
ATOM 601 C C . GLY A 1 74 ? 8.485 -5.451 -13.294 1.00 87.00 74 GLY A C 1
ATOM 602 O O . GLY A 1 74 ? 9.056 -6.439 -12.833 1.00 87.00 74 GLY A O 1
ATOM 603 N N . ALA A 1 75 ? 8.772 -4.215 -12.880 1.00 85.50 75 ALA A N 1
ATOM 604 C CA . ALA A 1 75 ? 9.784 -3.924 -11.871 1.00 85.50 75 ALA A CA 1
ATOM 605 C C . ALA A 1 75 ? 9.454 -4.505 -10.486 1.00 85.50 75 ALA A C 1
ATOM 607 O O . ALA A 1 75 ? 10.344 -5.016 -9.800 1.00 85.50 75 ALA A O 1
ATOM 608 N N . LEU A 1 76 ? 8.192 -4.426 -10.056 1.00 86.25 76 LEU A N 1
ATOM 609 C CA . LEU A 1 76 ? 7.760 -4.967 -8.767 1.00 86.25 76 LEU A CA 1
ATOM 610 C C . LEU A 1 76 ? 7.857 -6.494 -8.745 1.00 86.25 76 LEU A C 1
ATOM 612 O O . LEU A 1 76 ? 8.457 -7.046 -7.826 1.00 86.25 76 LEU A O 1
ATOM 616 N N . ARG A 1 77 ? 7.340 -7.164 -9.783 1.00 88.06 77 ARG A N 1
ATOM 617 C CA . ARG A 1 77 ? 7.350 -8.632 -9.882 1.00 88.06 77 ARG A CA 1
ATOM 618 C C . ARG A 1 77 ? 8.748 -9.214 -10.009 1.00 88.06 77 ARG A C 1
ATOM 620 O O . ARG A 1 77 ? 9.023 -10.247 -9.414 1.00 88.06 77 ARG A O 1
ATOM 627 N N . LYS A 1 78 ? 9.622 -8.563 -10.777 1.00 85.75 78 LYS A N 1
ATOM 628 C CA . LYS A 1 78 ? 10.945 -9.113 -11.077 1.00 85.75 78 LYS A CA 1
ATOM 629 C C . LYS A 1 78 ? 11.989 -8.833 -9.996 1.00 85.75 78 LYS A C 1
ATOM 631 O O . LYS A 1 78 ? 12.874 -9.655 -9.815 1.00 85.75 78 LYS A O 1
ATOM 636 N N . TYR A 1 79 ? 11.910 -7.693 -9.305 1.00 85.25 79 TYR A N 1
ATOM 637 C CA . TYR A 1 79 ? 12.987 -7.265 -8.399 1.00 85.25 79 TYR A CA 1
ATOM 638 C C . TYR A 1 79 ? 12.526 -7.098 -6.955 1.00 85.25 79 TYR A C 1
ATOM 640 O O . TYR A 1 79 ? 13.168 -7.601 -6.042 1.00 85.25 79 TYR A O 1
ATOM 648 N N . HIS A 1 80 ? 11.408 -6.409 -6.733 1.00 83.75 80 HIS A N 1
ATOM 649 C CA . HIS A 1 80 ? 11.027 -6.008 -5.380 1.00 83.75 80 HIS A CA 1
ATOM 650 C C . HIS A 1 80 ? 10.381 -7.155 -4.603 1.00 83.75 80 HIS A C 1
ATOM 652 O O . HIS A 1 80 ? 10.716 -7.363 -3.443 1.00 83.75 80 HIS A O 1
ATOM 658 N N . ILE A 1 81 ? 9.481 -7.917 -5.235 1.00 87.94 81 ILE A N 1
ATOM 659 C CA . ILE A 1 81 ? 8.819 -9.053 -4.583 1.00 87.94 81 ILE A CA 1
ATOM 660 C C . ILE A 1 81 ? 9.831 -10.141 -4.192 1.00 87.94 81 ILE A C 1
ATOM 662 O O . ILE A 1 81 ? 9.800 -10.525 -3.030 1.00 87.94 81 ILE A O 1
ATOM 666 N N . PRO A 1 82 ? 10.758 -10.598 -5.062 1.00 88.75 82 PRO A N 1
ATOM 667 C CA . PRO A 1 82 ? 11.716 -11.641 -4.683 1.00 88.75 82 PRO A CA 1
ATOM 668 C C . PRO A 1 82 ? 12.622 -11.256 -3.509 1.00 88.75 82 PRO A C 1
ATOM 670 O O . PRO A 1 82 ? 12.909 -12.096 -2.663 1.00 88.75 82 PRO A O 1
ATOM 673 N N . TYR A 1 83 ? 13.040 -9.990 -3.435 1.00 86.44 83 TYR A N 1
ATOM 674 C CA . TYR A 1 83 ? 13.943 -9.522 -2.386 1.00 86.44 83 TYR A CA 1
ATOM 675 C C . TYR A 1 83 ? 13.216 -9.204 -1.067 1.00 86.44 83 TYR A C 1
ATOM 677 O O . TYR A 1 83 ? 13.671 -9.591 0.006 1.00 86.44 83 TYR A O 1
ATOM 685 N N . PHE A 1 84 ? 12.059 -8.532 -1.124 1.00 84.19 84 PHE A N 1
ATOM 686 C CA . PHE A 1 84 ? 11.333 -8.075 0.069 1.00 84.19 84 PHE A CA 1
ATOM 687 C C . PHE A 1 84 ? 10.188 -9.000 0.512 1.00 84.19 84 PHE A C 1
ATOM 689 O O . PHE A 1 84 ? 9.483 -8.648 1.453 1.00 84.19 84 PHE A O 1
ATOM 696 N N . ASP A 1 85 ? 9.990 -10.164 -0.118 1.00 82.44 85 ASP A N 1
ATOM 697 C CA . ASP A 1 85 ? 8.825 -11.056 0.053 1.00 82.44 85 ASP A CA 1
ATOM 698 C C . ASP A 1 85 ? 8.319 -11.157 1.506 1.00 82.44 85 ASP A C 1
ATOM 700 O O . ASP A 1 85 ? 7.208 -10.733 1.845 1.00 82.44 85 ASP A O 1
ATOM 704 N N . ARG A 1 86 ? 9.185 -11.657 2.395 1.00 83.69 86 ARG A N 1
ATOM 705 C CA . ARG A 1 86 ? 8.862 -11.921 3.805 1.00 83.69 86 ARG A CA 1
ATOM 706 C C . ARG A 1 86 ? 9.077 -10.719 4.725 1.00 83.69 86 ARG A C 1
ATOM 708 O O . ARG A 1 86 ? 8.789 -10.818 5.917 1.00 83.69 86 ARG A O 1
ATOM 715 N N . MET A 1 87 ? 9.565 -9.601 4.197 1.00 84.88 87 MET A N 1
ATOM 716 C CA . MET A 1 87 ? 9.884 -8.418 4.987 1.00 84.88 87 MET A CA 1
ATOM 717 C C . MET A 1 87 ? 8.624 -7.621 5.314 1.00 84.88 87 MET A C 1
ATOM 719 O O . MET A 1 87 ? 7.690 -7.495 4.513 1.00 84.88 87 MET A O 1
ATOM 723 N N . PHE A 1 88 ? 8.604 -7.042 6.512 1.00 82.12 88 PHE A N 1
ATOM 724 C CA . PHE A 1 88 ? 7.575 -6.084 6.882 1.00 82.12 88 PHE A CA 1
ATOM 725 C C . PHE A 1 88 ? 7.905 -4.724 6.286 1.00 82.12 88 PHE A C 1
ATOM 727 O O . PHE A 1 88 ? 9.041 -4.269 6.308 1.00 82.12 88 PHE A O 1
ATOM 734 N N . ILE A 1 89 ? 6.890 -4.016 5.808 1.00 78.62 89 ILE A N 1
ATOM 735 C CA . ILE A 1 89 ? 7.101 -2.693 5.206 1.00 78.62 89 ILE A CA 1
ATOM 736 C C . ILE A 1 89 ? 7.632 -1.687 6.237 1.00 78.62 89 ILE A C 1
ATOM 738 O O . ILE A 1 89 ? 8.349 -0.761 5.887 1.00 78.62 89 ILE A O 1
ATOM 742 N N . THR A 1 90 ? 7.296 -1.881 7.515 1.00 76.56 90 THR A N 1
ATOM 743 C CA . THR A 1 90 ? 7.776 -1.047 8.626 1.00 76.56 90 THR A CA 1
ATOM 744 C C . THR A 1 90 ? 9.249 -1.258 8.957 1.00 76.56 90 THR A C 1
ATOM 746 O O . THR A 1 90 ?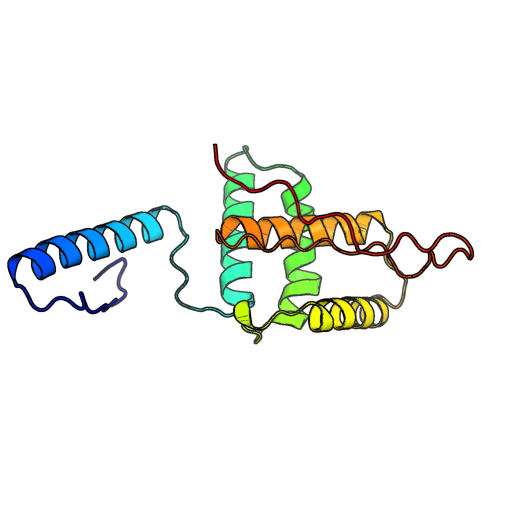 9.812 -0.429 9.654 1.00 76.56 90 THR A O 1
ATOM 749 N N . SER A 1 91 ? 9.857 -2.362 8.513 1.00 76.94 91 SER A N 1
ATOM 750 C CA . SER A 1 91 ? 11.272 -2.662 8.756 1.00 76.94 91 SER A CA 1
ATOM 751 C C . SER A 1 91 ? 12.166 -2.320 7.562 1.00 76.94 91 SER A C 1
ATOM 753 O O . SER A 1 91 ? 13.346 -2.649 7.581 1.00 76.94 91 SER A O 1
ATOM 755 N N . ILE A 1 92 ? 11.616 -1.731 6.494 1.00 81.06 92 ILE A N 1
ATOM 756 C CA . ILE A 1 92 ? 12.407 -1.314 5.333 1.00 81.06 92 ILE A CA 1
ATOM 757 C C . ILE A 1 92 ? 13.096 0.002 5.688 1.00 81.06 92 ILE A C 1
ATOM 759 O O . ILE A 1 92 ? 12.450 1.047 5.719 1.00 81.06 92 ILE A O 1
ATOM 763 N N . ASP A 1 93 ? 14.397 -0.075 5.953 1.00 79.94 93 ASP A N 1
ATOM 764 C CA . ASP A 1 93 ? 15.249 1.076 6.250 1.00 79.94 93 ASP A CA 1
ATOM 765 C C . ASP A 1 93 ? 16.137 1.453 5.048 1.00 79.94 93 ASP A C 1
ATOM 767 O O . ASP A 1 93 ? 16.237 0.716 4.060 1.00 79.94 93 ASP A O 1
ATOM 771 N N . GLN A 1 94 ? 16.816 2.597 5.130 1.00 77.69 94 GLN A N 1
ATOM 772 C CA . GLN A 1 94 ? 17.737 3.077 4.099 1.00 77.69 94 GLN A CA 1
ATOM 773 C C . GLN A 1 94 ? 18.882 2.092 3.830 1.00 77.69 94 GLN A C 1
ATOM 775 O O . GLN A 1 94 ? 19.349 1.989 2.696 1.00 77.69 94 GLN A O 1
ATOM 780 N N . GLU A 1 95 ? 19.329 1.346 4.842 1.00 81.38 95 GLU A N 1
ATOM 781 C CA . GLU A 1 95 ? 20.393 0.347 4.685 1.00 81.38 95 GLU A CA 1
ATOM 782 C C . GLU A 1 95 ? 19.949 -0.813 3.791 1.00 81.38 95 GLU A C 1
ATOM 784 O O . GLU A 1 95 ? 20.651 -1.166 2.845 1.00 81.38 95 GLU A O 1
ATOM 789 N N . MET A 1 96 ? 18.729 -1.311 4.011 1.00 81.88 96 MET A N 1
ATOM 790 C CA . MET A 1 96 ? 18.123 -2.384 3.216 1.00 81.88 96 MET A CA 1
ATOM 791 C C . MET A 1 96 ? 17.959 -1.977 1.749 1.00 81.88 96 MET A C 1
ATOM 793 O O . MET A 1 96 ? 18.077 -2.800 0.845 1.00 81.88 96 MET A O 1
ATOM 797 N N . ILE A 1 97 ? 17.712 -0.690 1.487 1.00 83.88 97 ILE A N 1
ATOM 798 C CA . ILE A 1 97 ? 17.641 -0.161 0.119 1.00 83.88 97 ILE A CA 1
ATOM 799 C C . ILE A 1 97 ? 19.030 -0.169 -0.538 1.00 83.88 97 ILE A C 1
ATOM 801 O O . ILE A 1 97 ? 19.151 -0.525 -1.709 1.00 83.88 97 ILE A O 1
ATOM 805 N N . ARG A 1 98 ? 20.093 0.161 0.208 1.00 83.56 98 ARG A N 1
ATOM 806 C CA . ARG A 1 98 ? 21.473 0.068 -0.301 1.00 83.56 98 ARG A CA 1
ATOM 807 C C . ARG A 1 98 ? 21.879 -1.377 -0.582 1.00 83.56 98 ARG A C 1
ATOM 809 O O . ARG A 1 98 ? 22.558 -1.637 -1.574 1.00 83.56 98 ARG A O 1
ATOM 816 N N . GLU A 1 99 ? 21.482 -2.312 0.275 1.00 85.56 99 GLU A N 1
ATOM 817 C CA . GLU A 1 99 ? 21.711 -3.744 0.061 1.00 85.56 99 GLU A CA 1
ATOM 818 C C . GLU A 1 99 ? 20.947 -4.267 -1.153 1.00 85.56 99 GLU A C 1
ATOM 820 O O . GLU A 1 99 ? 21.513 -4.995 -1.967 1.00 85.56 99 GLU A O 1
ATOM 825 N N . PHE A 1 100 ? 19.707 -3.817 -1.340 1.00 85.31 100 PHE A N 1
ATOM 826 C CA . PHE A 1 100 ? 18.920 -4.126 -2.527 1.00 85.31 100 PHE A CA 1
ATOM 827 C C . PHE A 1 100 ? 19.602 -3.662 -3.819 1.00 85.31 100 PHE A C 1
ATOM 829 O O . PHE A 1 100 ? 19.626 -4.399 -4.805 1.00 85.31 100 PHE A O 1
ATOM 836 N N . ASP A 1 101 ? 20.199 -2.468 -3.832 1.00 82.19 101 ASP A N 1
ATOM 837 C CA . ASP A 1 101 ? 20.928 -1.981 -5.006 1.00 82.19 101 ASP A CA 1
ATOM 838 C C . ASP A 1 101 ? 22.173 -2.824 -5.321 1.00 82.19 101 ASP A C 1
ATOM 840 O O . ASP A 1 101 ? 22.464 -3.050 -6.498 1.00 82.19 101 ASP A O 1
ATOM 844 N N . LYS A 1 102 ? 22.871 -3.346 -4.302 1.00 86.06 102 LYS A N 1
ATOM 845 C CA . LYS A 1 102 ? 23.983 -4.295 -4.497 1.00 86.06 102 LYS A CA 1
ATOM 846 C C . LYS A 1 102 ? 23.485 -5.628 -5.049 1.00 86.06 102 LYS A C 1
ATOM 848 O O . LYS A 1 102 ? 23.971 -6.070 -6.088 1.00 86.06 102 LYS A O 1
ATOM 853 N N . TRP A 1 103 ? 22.460 -6.200 -4.419 1.00 86.88 103 TRP A N 1
ATOM 854 C CA . TRP A 1 103 ? 21.840 -7.455 -4.844 1.00 86.88 103 TRP A CA 1
ATOM 855 C C . TRP A 1 103 ? 21.357 -7.389 -6.299 1.00 86.88 103 TRP A C 1
ATOM 857 O O . TRP A 1 103 ? 21.555 -8.310 -7.085 1.00 86.88 103 TRP A O 1
ATOM 867 N N . ARG A 1 104 ? 20.798 -6.249 -6.721 1.00 82.25 104 ARG A N 1
ATOM 868 C CA . ARG A 1 104 ? 20.392 -6.044 -8.116 1.00 82.25 104 ARG A CA 1
ATOM 869 C C . ARG A 1 104 ? 21.558 -6.081 -9.097 1.00 82.25 104 ARG A C 1
ATOM 871 O O . ARG A 1 104 ? 21.369 -6.539 -10.218 1.00 82.25 104 ARG A O 1
ATOM 878 N N . ILE A 1 105 ? 22.726 -5.560 -8.737 1.00 82.88 105 ILE A N 1
ATOM 879 C CA . ILE A 1 105 ? 23.898 -5.591 -9.624 1.00 82.88 105 ILE A CA 1
ATOM 880 C C . ILE A 1 105 ? 24.367 -7.038 -9.818 1.00 82.88 105 ILE A C 1
ATOM 882 O O . ILE A 1 105 ? 24.695 -7.420 -10.942 1.00 82.88 105 ILE A O 1
ATOM 886 N N . GLU A 1 106 ? 24.328 -7.838 -8.752 1.00 84.94 106 GLU A N 1
ATOM 887 C CA . GLU A 1 106 ? 24.647 -9.269 -8.780 1.00 84.94 106 GLU A CA 1
ATOM 888 C C . GLU A 1 106 ? 23.655 -10.043 -9.662 1.00 84.94 106 GLU A C 1
ATOM 890 O O . GLU A 1 106 ? 24.071 -10.756 -10.574 1.00 84.94 106 GLU A O 1
ATOM 895 N N . GLU A 1 107 ? 22.352 -9.809 -9.483 1.00 81.12 107 GLU A N 1
ATOM 896 C CA . GLU A 1 107 ? 21.285 -10.474 -10.246 1.00 81.12 107 GLU A CA 1
ATOM 897 C C . GLU A 1 107 ? 21.307 -10.114 -11.743 1.00 81.12 107 GLU A C 1
ATOM 899 O O . GLU A 1 107 ? 21.002 -10.930 -12.612 1.00 81.12 107 GLU A O 1
ATOM 904 N N . PHE A 1 108 ? 21.663 -8.871 -12.085 1.00 71.31 108 PHE A N 1
ATOM 905 C CA . PHE A 1 108 ? 21.712 -8.430 -13.479 1.00 71.31 108 PHE A CA 1
ATOM 906 C C . PHE A 1 108 ? 22.969 -8.893 -14.218 1.00 71.31 108 PHE A C 1
ATOM 908 O O . PHE A 1 108 ? 22.957 -8.877 -15.452 1.00 71.31 108 PHE A O 1
ATOM 915 N N . GLN A 1 109 ? 24.058 -9.196 -13.501 1.00 73.38 109 GLN A N 1
ATOM 916 C CA . GLN A 1 109 ? 25.412 -9.334 -14.061 1.00 73.38 109 GLN A CA 1
ATOM 917 C C . GLN A 1 109 ? 25.848 -8.123 -14.920 1.00 73.38 109 GLN A C 1
ATOM 919 O O . GLN A 1 109 ? 26.794 -8.192 -15.704 1.00 73.38 109 GLN A O 1
ATOM 924 N N . ARG A 1 110 ? 25.138 -6.992 -14.801 1.00 72.44 110 ARG A N 1
ATOM 925 C CA . ARG A 1 110 ? 25.363 -5.737 -15.527 1.00 72.44 110 ARG A CA 1
ATOM 926 C C . ARG A 1 110 ? 24.839 -4.562 -14.715 1.00 72.44 110 ARG A C 1
ATOM 928 O O . ARG A 1 110 ? 23.855 -4.682 -13.990 1.00 72.44 110 ARG A O 1
ATOM 935 N N . ILE A 1 111 ? 25.444 -3.394 -14.901 1.00 72.56 111 ILE A N 1
ATOM 936 C CA . ILE A 1 111 ? 24.984 -2.167 -14.248 1.00 72.56 111 ILE A CA 1
ATOM 937 C C . ILE A 1 111 ? 23.701 -1.698 -14.957 1.00 72.56 111 ILE A C 1
ATOM 939 O O . ILE A 1 111 ? 23.734 -1.435 -16.164 1.00 72.56 111 ILE A O 1
ATOM 943 N N . PRO A 1 112 ? 22.556 -1.600 -14.258 1.00 70.31 112 PRO A N 1
ATOM 944 C CA . PRO A 1 112 ? 21.324 -1.126 -14.871 1.00 70.31 112 PRO A CA 1
ATOM 945 C C . PRO A 1 112 ? 21.457 0.341 -15.295 1.00 70.31 112 PRO A C 1
ATOM 947 O O . PRO A 1 112 ? 22.077 1.158 -14.613 1.00 70.31 112 PRO A O 1
ATOM 950 N N . ALA A 1 113 ? 20.831 0.696 -16.418 1.00 75.06 113 ALA A N 1
ATOM 951 C CA . ALA A 1 113 ? 20.801 2.077 -16.880 1.00 75.06 113 ALA A CA 1
ATOM 952 C C . ALA A 1 113 ? 20.132 2.995 -15.841 1.00 75.06 113 ALA A C 1
ATOM 954 O O . ALA A 1 113 ? 19.190 2.603 -15.145 1.00 75.06 113 ALA A O 1
ATOM 955 N N . LYS A 1 114 ? 20.578 4.255 -15.778 1.00 74.12 114 LYS A N 1
ATOM 956 C CA . LYS A 1 114 ? 20.036 5.261 -14.848 1.00 74.12 114 LYS A CA 1
ATOM 957 C C . LYS A 1 114 ? 18.519 5.432 -14.993 1.00 74.12 114 LYS A C 1
ATOM 959 O O . LYS A 1 114 ? 17.823 5.565 -13.990 1.00 74.12 114 LYS A O 1
ATOM 964 N N . SER A 1 115 ? 18.009 5.394 -16.224 1.00 70.25 115 SER A N 1
ATOM 965 C CA . SER A 1 115 ? 16.571 5.447 -16.515 1.00 70.25 115 SER A CA 1
ATOM 966 C C . SER A 1 115 ? 15.813 4.298 -15.846 1.00 70.25 115 SER A C 1
ATOM 968 O O . SER A 1 115 ? 14.774 4.526 -15.235 1.00 70.25 115 SER A O 1
ATOM 970 N N . THR A 1 116 ? 16.371 3.086 -15.864 1.00 70.25 116 THR A N 1
ATOM 971 C CA . THR A 1 116 ? 15.789 1.904 -15.218 1.00 70.25 116 THR A CA 1
ATOM 972 C C . THR A 1 116 ? 15.719 2.069 -13.702 1.00 70.25 116 THR A C 1
ATOM 974 O O . THR A 1 116 ? 14.676 1.800 -13.115 1.00 70.25 116 THR A O 1
ATOM 977 N N . ILE A 1 117 ? 16.786 2.559 -13.062 1.00 76.38 117 ILE A N 1
ATOM 978 C CA . ILE A 1 117 ? 16.803 2.813 -11.608 1.00 76.38 117 ILE A CA 1
ATOM 979 C C . ILE A 1 117 ? 15.737 3.851 -11.233 1.00 76.38 117 ILE A C 1
ATOM 981 O O . ILE A 1 117 ? 14.973 3.649 -10.293 1.00 76.38 117 ILE A O 1
ATOM 985 N N . GLN A 1 118 ? 15.627 4.931 -12.009 1.00 73.38 118 GLN A N 1
ATOM 986 C CA . GLN A 1 118 ? 14.628 5.973 -11.770 1.00 73.38 118 GLN A CA 1
ATOM 987 C C . GLN A 1 118 ? 13.193 5.462 -11.932 1.00 73.38 118 GLN A C 1
ATOM 989 O O . GLN A 1 118 ? 12.333 5.799 -11.121 1.00 73.38 118 GLN A O 1
ATOM 994 N N . THR A 1 119 ? 12.915 4.646 -12.950 1.00 73.06 119 THR A N 1
ATOM 995 C CA . THR A 1 119 ? 11.590 4.039 -13.150 1.00 73.06 119 THR A CA 1
ATOM 996 C C . THR A 1 119 ? 11.222 3.116 -11.991 1.00 73.06 119 THR A C 1
ATOM 998 O O . THR A 1 119 ? 10.089 3.148 -11.516 1.00 73.06 119 THR A O 1
ATOM 1001 N N . GLN A 1 120 ? 12.184 2.347 -11.481 1.00 72.31 120 GLN A N 1
ATOM 1002 C CA . GLN A 1 120 ? 11.978 1.479 -10.323 1.00 72.31 120 GLN A CA 1
ATOM 1003 C C . GLN A 1 120 ? 11.709 2.279 -9.043 1.00 72.31 120 GLN A C 1
ATOM 1005 O O . GLN A 1 120 ? 10.711 2.019 -8.373 1.00 72.31 120 GLN A O 1
ATOM 1010 N N . GLY A 1 121 ? 12.509 3.315 -8.766 1.00 71.75 121 GLY A N 1
ATOM 1011 C CA . GLY A 1 121 ? 12.285 4.219 -7.634 1.00 71.75 121 GLY A CA 1
ATOM 1012 C C . GLY A 1 121 ? 10.928 4.930 -7.699 1.00 71.75 121 GLY A C 1
ATOM 1013 O O . GLY A 1 121 ? 10.227 5.035 -6.695 1.00 71.75 121 GLY A O 1
ATOM 1014 N N . LYS A 1 122 ? 10.484 5.341 -8.896 1.00 73.00 122 LYS A N 1
ATOM 1015 C CA . LYS A 1 122 ? 9.139 5.910 -9.108 1.00 73.00 122 LYS A CA 1
ATOM 1016 C C . LYS A 1 122 ? 8.022 4.897 -8.848 1.00 73.00 122 LYS A C 1
ATOM 1018 O O . LYS A 1 122 ? 7.016 5.259 -8.236 1.00 73.00 122 LYS A O 1
ATOM 1023 N N . GLY A 1 123 ? 8.192 3.651 -9.291 1.00 69.00 123 GLY A N 1
ATOM 1024 C CA . GLY A 1 123 ? 7.256 2.562 -9.005 1.00 69.00 123 GLY A CA 1
ATOM 1025 C C . GLY A 1 123 ? 7.130 2.309 -7.502 1.00 69.00 123 GLY A C 1
ATOM 1026 O O . GLY A 1 123 ? 6.019 2.268 -6.971 1.00 69.00 123 GLY A O 1
ATOM 1027 N N . LEU A 1 124 ? 8.266 2.254 -6.804 1.00 70.31 124 LEU A N 1
ATOM 1028 C CA . LEU A 1 124 ? 8.327 2.059 -5.360 1.00 70.31 124 LEU A CA 1
ATOM 1029 C C . LEU A 1 124 ? 7.704 3.237 -4.589 1.00 70.31 124 LEU A C 1
ATOM 1031 O O . LEU A 1 124 ? 6.877 3.029 -3.703 1.00 70.31 124 LEU A O 1
ATOM 1035 N N . ARG A 1 125 ? 7.995 4.489 -4.968 1.00 70.75 125 ARG A N 1
ATOM 1036 C CA . ARG A 1 125 ? 7.380 5.673 -4.339 1.00 70.75 125 ARG A CA 1
ATOM 1037 C C . ARG A 1 125 ? 5.868 5.724 -4.553 1.00 70.75 125 ARG A C 1
ATOM 1039 O O . ARG A 1 125 ? 5.142 6.116 -3.645 1.00 70.75 125 ARG A O 1
ATOM 1046 N N . ARG A 1 126 ? 5.360 5.300 -5.717 1.00 68.88 126 ARG A N 1
ATOM 1047 C CA . ARG A 1 126 ? 3.907 5.207 -5.951 1.00 68.88 126 ARG A CA 1
ATOM 1048 C C . ARG A 1 126 ? 3.260 4.138 -5.073 1.00 68.88 126 ARG A C 1
ATOM 1050 O O . ARG A 1 126 ? 2.175 4.378 -4.551 1.00 68.88 126 ARG A O 1
ATOM 1057 N N . TYR A 1 127 ? 3.936 3.008 -4.887 1.00 67.00 127 TYR A N 1
ATOM 1058 C CA . TYR A 1 127 ? 3.525 1.971 -3.945 1.00 67.00 127 TYR A CA 1
ATOM 1059 C C . TYR A 1 127 ? 3.416 2.516 -2.507 1.00 67.00 127 TYR A C 1
ATOM 1061 O O . TYR A 1 127 ? 2.378 2.341 -1.870 1.00 67.00 127 TYR A O 1
ATOM 1069 N N . PHE A 1 128 ? 4.421 3.257 -2.028 1.00 62.84 128 PHE A N 1
ATOM 1070 C CA . PHE A 1 128 ? 4.395 3.855 -0.687 1.00 62.84 128 PHE A CA 1
ATOM 1071 C C . PHE A 1 128 ? 3.351 4.971 -0.538 1.00 62.84 128 PHE A C 1
ATOM 1073 O O . PHE A 1 128 ? 2.595 4.970 0.433 1.00 62.84 128 PHE A O 1
ATOM 1080 N N . ASN A 1 129 ? 3.238 5.869 -1.523 1.00 61.78 129 ASN A N 1
ATOM 1081 C CA . ASN A 1 129 ? 2.278 6.979 -1.494 1.00 61.78 129 ASN A CA 1
ATOM 1082 C C . ASN A 1 129 ? 0.824 6.478 -1.424 1.00 61.78 129 ASN A C 1
ATOM 1084 O O . ASN A 1 129 ? 0.010 7.001 -0.670 1.00 61.78 129 ASN A O 1
ATOM 1088 N N . LYS A 1 130 ? 0.502 5.389 -2.135 1.00 58.06 130 LYS A N 1
ATOM 1089 C CA . LYS A 1 130 ? -0.843 4.790 -2.098 1.00 58.06 130 LYS A CA 1
ATOM 1090 C C . LYS A 1 130 ? -1.230 4.251 -0.716 1.00 58.06 130 LYS A C 1
ATOM 1092 O O . LYS A 1 130 ? -2.412 4.100 -0.431 1.00 58.06 130 LYS A O 1
ATOM 1097 N N . ARG A 1 131 ? -0.253 3.986 0.156 1.00 49.56 131 ARG A N 1
ATOM 1098 C CA . ARG A 1 131 ? -0.484 3.516 1.526 1.00 49.56 131 ARG A CA 1
ATOM 1099 C C . ARG A 1 131 ? -0.744 4.648 2.531 1.00 49.56 131 ARG A C 1
ATOM 1101 O O . ARG A 1 131 ? -0.991 4.351 3.695 1.00 49.56 131 ARG A O 1
ATOM 1108 N N . GLY A 1 132 ? -0.646 5.919 2.124 1.00 44.97 132 GLY A N 1
ATOM 1109 C CA . GLY A 1 132 ? -0.773 7.070 3.031 1.00 4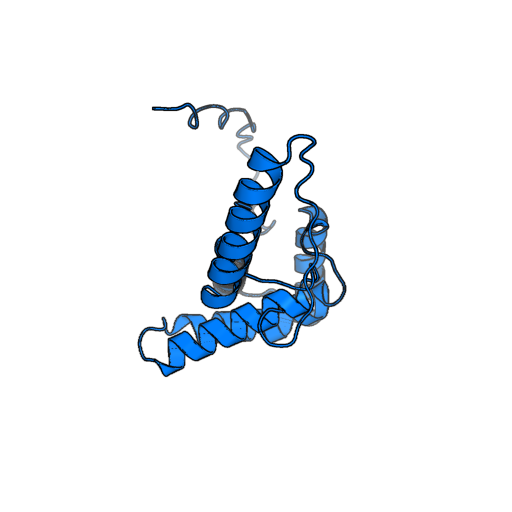4.97 132 GLY A CA 1
ATOM 1110 C C . GLY A 1 132 ? 0.406 7.244 3.999 1.00 44.97 132 GLY A C 1
ATOM 1111 O O . GLY A 1 132 ? 0.315 8.016 4.946 1.00 44.97 132 GLY A O 1
ATOM 1112 N N . GLY A 1 133 ? 1.514 6.526 3.781 1.00 39.81 133 GLY A N 1
ATOM 1113 C CA . GLY A 1 133 ? 2.770 6.741 4.490 1.00 39.81 133 GLY A CA 1
ATOM 1114 C C . GLY A 1 133 ? 3.674 7.610 3.631 1.00 39.81 133 GLY A C 1
ATOM 1115 O O . GLY A 1 133 ? 4.196 7.131 2.624 1.00 39.81 133 GLY A O 1
ATOM 1116 N N . GLY A 1 134 ? 3.845 8.876 4.007 1.00 31.25 134 GLY A N 1
ATOM 1117 C CA . GLY A 1 134 ? 4.840 9.766 3.416 1.00 31.25 134 GLY A CA 1
ATOM 1118 C C . GLY A 1 134 ? 6.248 9.270 3.730 1.00 31.25 134 GLY A C 1
ATOM 1119 O O . GLY A 1 134 ? 6.895 9.775 4.634 1.00 31.25 134 GLY A O 1
ATOM 1120 N N . ILE A 1 135 ? 6.711 8.247 3.017 1.00 36.81 135 ILE A N 1
ATOM 1121 C CA . ILE A 1 135 ? 8.126 7.898 2.971 1.00 36.81 135 ILE A CA 1
ATOM 1122 C C . ILE A 1 135 ? 8.644 8.503 1.673 1.00 36.81 135 ILE A C 1
ATOM 1124 O O . ILE A 1 135 ? 8.477 7.947 0.582 1.00 36.81 135 ILE A O 1
ATOM 1128 N N . GLU A 1 136 ? 9.228 9.692 1.782 1.00 34.75 136 GLU A N 1
ATOM 1129 C CA . GLU A 1 136 ? 10.064 10.250 0.729 1.00 34.75 136 GLU A CA 1
ATOM 1130 C C . GLU A 1 136 ? 11.349 9.438 0.644 1.00 34.75 136 GLU A C 1
ATOM 1132 O O . GLU A 1 136 ? 12.382 9.766 1.212 1.00 34.75 136 GLU A O 1
ATOM 1137 N N . LEU A 1 137 ? 11.269 8.322 -0.077 1.00 37.88 137 LEU A N 1
ATOM 1138 C CA . LEU A 1 137 ? 12.452 7.655 -0.586 1.00 37.88 137 LEU A CA 1
ATOM 1139 C C . LEU A 1 137 ? 13.011 8.522 -1.716 1.00 37.88 137 LEU A C 1
ATOM 1141 O O . LEU A 1 137 ? 12.692 8.321 -2.891 1.00 37.88 137 LEU A O 1
ATOM 1145 N N . GLU A 1 138 ? 13.831 9.512 -1.365 1.00 35.00 138 GLU A N 1
ATOM 1146 C CA . GLU A 1 138 ? 14.838 9.997 -2.298 1.00 35.00 138 GLU A CA 1
ATOM 1147 C C . GLU A 1 138 ? 15.807 8.840 -2.548 1.00 35.00 138 GLU A C 1
ATOM 1149 O O . GLU A 1 138 ? 16.701 8.552 -1.753 1.00 35.00 138 GLU A O 1
ATOM 1154 N N . CYS A 1 139 ? 15.610 8.128 -3.659 1.00 35.62 139 CYS A N 1
ATOM 1155 C CA . CYS A 1 139 ? 16.658 7.286 -4.213 1.00 35.62 139 CYS A CA 1
ATOM 1156 C C . CYS A 1 139 ? 17.849 8.203 -4.507 1.00 35.62 139 CYS A C 1
ATOM 1158 O O . CYS A 1 139 ? 17.842 8.917 -5.516 1.00 35.62 139 CYS A O 1
ATOM 1160 N N . GLN A 1 140 ? 18.842 8.219 -3.615 1.00 32.97 140 GLN A N 1
ATOM 1161 C CA . GLN A 1 140 ? 20.079 8.951 -3.846 1.00 32.97 140 GLN A CA 1
ATOM 1162 C C . GLN A 1 140 ? 20.656 8.560 -5.218 1.00 32.97 140 GLN A C 1
ATOM 1164 O O . GLN A 1 140 ? 20.560 7.399 -5.635 1.00 32.97 140 GLN A O 1
ATOM 1169 N N . PRO A 1 141 ? 21.230 9.522 -5.963 1.00 33.12 141 PRO A N 1
ATOM 1170 C CA . PRO A 1 141 ? 21.863 9.227 -7.239 1.00 33.12 141 PRO A CA 1
ATOM 1171 C C . PRO A 1 141 ? 22.988 8.193 -7.050 1.00 33.12 141 PRO A C 1
ATOM 1173 O O . PRO A 1 141 ? 23.622 8.165 -5.996 1.00 33.12 141 PRO A O 1
ATOM 1176 N N . PRO A 1 142 ? 23.262 7.349 -8.065 1.00 31.75 142 PRO A N 1
ATOM 1177 C CA . PRO A 1 142 ? 24.249 6.280 -7.947 1.00 31.75 142 PRO A CA 1
ATOM 1178 C C . PRO A 1 142 ? 25.615 6.828 -7.514 1.00 31.75 142 PRO A C 1
ATOM 1180 O O . PRO A 1 142 ? 26.034 7.891 -7.981 1.00 31.75 142 PRO A O 1
ATOM 1183 N N . LEU A 1 143 ? 26.320 6.053 -6.679 1.00 31.94 143 LEU A N 1
ATOM 1184 C CA . LEU A 1 143 ? 27.638 6.316 -6.067 1.00 31.94 143 LEU A CA 1
ATOM 1185 C C . LEU A 1 143 ? 28.785 6.647 -7.056 1.00 31.94 143 LEU A C 1
ATOM 1187 O O . LEU A 1 143 ? 29.936 6.784 -6.656 1.00 31.94 143 LEU A O 1
ATOM 1191 N N . SER A 1 144 ? 28.512 6.833 -8.348 1.00 33.25 144 SER A N 1
ATOM 1192 C CA . SER A 1 144 ? 29.496 7.147 -9.389 1.00 33.25 144 SER A CA 1
ATOM 1193 C C . SER A 1 144 ? 29.804 8.647 -9.536 1.00 33.25 144 SER A C 1
ATOM 1195 O O . SER A 1 144 ? 30.365 9.071 -10.549 1.00 33.25 144 SER A O 1
ATOM 1197 N N . LYS A 1 145 ? 29.404 9.485 -8.573 1.00 30.25 145 LYS A N 1
ATOM 1198 C CA . LYS A 1 145 ? 29.627 10.941 -8.585 1.00 30.25 145 LYS A CA 1
ATOM 1199 C C . LYS A 1 145 ? 30.316 11.434 -7.307 1.00 30.25 145 LYS A C 1
ATOM 1201 O O . LYS A 1 145 ? 29.955 12.486 -6.798 1.00 30.25 145 LYS A O 1
ATOM 1206 N N . LEU A 1 146 ? 31.365 10.761 -6.830 1.00 32.78 146 LEU A N 1
ATOM 1207 C CA . LEU A 1 146 ? 32.367 11.458 -6.014 1.00 32.78 146 LEU A CA 1
ATOM 1208 C C . LEU A 1 146 ? 33.329 12.204 -6.956 1.00 32.78 146 LEU A C 1
ATOM 1210 O O . LEU A 1 146 ? 34.442 11.762 -7.233 1.00 32.78 146 LEU A O 1
ATOM 1214 N N . LYS A 1 147 ? 32.884 13.337 -7.514 1.00 29.47 147 LYS A N 1
ATOM 1215 C CA . LYS A 1 147 ? 33.831 14.324 -8.043 1.00 29.47 147 LYS A CA 1
ATOM 1216 C C . LYS A 1 147 ? 34.347 15.124 -6.849 1.00 29.47 147 LYS A C 1
ATOM 1218 O O . LYS A 1 147 ? 33.566 15.757 -6.148 1.00 29.47 147 LYS A O 1
ATOM 1223 N N . ARG A 1 148 ? 35.661 15.047 -6.614 1.00 33.16 148 ARG A N 1
ATOM 1224 C CA . ARG A 1 148 ? 36.414 15.936 -5.718 1.00 33.16 148 ARG A CA 1
ATOM 1225 C C . ARG A 1 148 ? 35.961 17.386 -5.942 1.00 33.16 148 ARG A C 1
ATOM 1227 O O . ARG A 1 148 ? 36.038 17.861 -7.070 1.00 33.16 148 ARG A O 1
ATOM 1234 N N . GLY A 1 149 ? 35.537 18.059 -4.872 1.00 33.38 149 GLY A N 1
ATOM 1235 C CA . GLY A 1 149 ? 35.319 19.510 -4.854 1.00 33.38 149 GLY A CA 1
ATOM 1236 C C . GLY A 1 149 ? 33.857 19.962 -4.858 1.00 33.38 149 GLY A C 1
ATOM 1237 O O . GLY A 1 149 ? 33.404 20.543 -5.833 1.00 33.38 149 GLY A O 1
ATOM 1238 N N . ASN A 1 150 ? 33.119 19.679 -3.784 1.00 27.62 150 ASN A N 1
ATOM 1239 C CA . ASN A 1 150 ? 32.394 20.681 -2.985 1.00 27.62 150 ASN A CA 1
ATOM 1240 C C . ASN A 1 150 ? 31.543 19.954 -1.945 1.00 27.62 150 ASN A C 1
ATOM 1242 O O . ASN A 1 150 ? 30.530 19.330 -2.254 1.00 27.62 150 ASN A O 1
ATOM 1246 N N . THR A 1 151 ? 31.975 20.038 -0.695 1.00 33.97 151 THR A N 1
ATOM 1247 C CA . THR A 1 151 ? 31.205 19.597 0.462 1.00 33.97 151 THR A CA 1
ATOM 1248 C C . THR A 1 151 ? 30.091 20.614 0.701 1.00 33.97 151 THR A C 1
ATOM 1250 O O . THR A 1 151 ? 30.279 21.556 1.470 1.00 33.97 151 THR A O 1
ATOM 1253 N N . GLN A 1 152 ? 28.932 20.452 0.057 1.00 32.91 152 GLN A N 1
ATOM 1254 C CA . GLN A 1 152 ? 27.724 21.097 0.565 1.00 32.91 152 GLN A CA 1
ATOM 1255 C C . GLN A 1 152 ? 27.292 20.288 1.791 1.00 32.91 152 GLN A C 1
ATOM 1257 O O . GLN A 1 152 ? 26.793 19.168 1.687 1.00 32.91 152 GLN A O 1
ATOM 1262 N N . ARG A 1 153 ? 27.623 20.827 2.965 1.00 25.41 153 ARG A N 1
ATOM 1263 C CA . ARG A 1 153 ? 27.214 20.308 4.268 1.00 25.41 153 ARG A CA 1
ATOM 1264 C C . ARG A 1 153 ? 25.690 20.181 4.301 1.00 25.41 153 ARG A C 1
ATOM 1266 O O . ARG A 1 153 ? 24.974 21.087 3.888 1.00 25.41 153 ARG A O 1
ATOM 1273 N N . CYS A 1 154 ? 25.220 19.054 4.821 1.00 31.09 154 CYS A N 1
ATOM 1274 C CA . CYS A 1 154 ? 23.833 18.844 5.202 1.00 31.09 154 CYS A CA 1
ATOM 1275 C C . CYS A 1 154 ? 23.525 19.759 6.400 1.00 31.09 154 CYS A C 1
ATOM 1277 O O . CYS A 1 154 ? 23.718 19.355 7.543 1.00 31.09 154 CYS A O 1
ATOM 1279 N N . SER A 1 155 ? 23.153 21.015 6.147 1.00 30.09 155 SER A N 1
ATOM 1280 C CA . SER A 1 155 ? 22.691 21.937 7.195 1.00 30.09 155 SER A CA 1
ATOM 1281 C C . SER A 1 155 ? 21.462 22.770 6.837 1.00 30.09 155 SER A C 1
ATOM 1283 O O . SER A 1 155 ? 20.937 23.411 7.734 1.00 30.09 155 SER A O 1
ATOM 1285 N N . ASP A 1 156 ? 20.923 22.705 5.616 1.00 27.06 156 ASP A N 1
ATOM 1286 C CA . ASP A 1 156 ? 19.812 23.582 5.218 1.00 27.06 156 ASP A CA 1
ATOM 1287 C C . ASP A 1 156 ? 18.655 22.814 4.572 1.00 27.06 156 ASP A C 1
ATOM 1289 O O . ASP A 1 156 ? 18.412 22.961 3.384 1.00 27.06 156 ASP A O 1
ATOM 1293 N N . LEU A 1 157 ? 17.929 21.998 5.343 1.00 29.89 157 LEU A N 1
ATOM 1294 C CA . LEU A 1 157 ? 16.516 21.675 5.058 1.00 29.89 157 LEU A CA 1
ATOM 1295 C C . LEU A 1 157 ? 15.708 21.513 6.360 1.00 29.89 157 LEU A C 1
ATOM 1297 O O . LEU A 1 157 ? 14.809 20.685 6.475 1.00 29.89 157 LEU A O 1
ATOM 1301 N N . THR A 1 158 ? 16.007 22.365 7.341 1.00 35.72 158 THR A N 1
ATOM 1302 C CA . THR A 1 158 ? 15.118 22.667 8.473 1.00 35.72 158 THR A CA 1
ATOM 1303 C C . THR A 1 158 ? 14.521 24.056 8.258 1.00 35.72 158 THR A C 1
ATOM 1305 O O . THR A 1 158 ? 14.869 24.991 8.962 1.00 35.72 158 THR A O 1
ATOM 1308 N N . SER A 1 159 ? 13.686 24.221 7.228 1.00 30.89 159 SER A N 1
ATOM 1309 C CA . SER A 1 159 ? 12.613 25.230 7.199 1.00 30.89 159 SER A CA 1
ATOM 1310 C C . SER A 1 159 ? 11.802 25.098 5.910 1.00 30.89 159 SER A C 1
ATOM 1312 O O . SER A 1 159 ? 12.248 25.544 4.861 1.00 30.89 159 SER A O 1
ATOM 1314 N N . LEU A 1 160 ? 10.656 24.418 5.984 1.00 31.66 160 LEU A N 1
ATOM 1315 C CA . LEU A 1 160 ? 9.363 24.801 5.386 1.00 31.66 160 LEU A CA 1
ATOM 1316 C C . LEU A 1 160 ? 8.374 23.635 5.538 1.00 31.66 160 LEU A C 1
ATOM 1318 O O . LEU A 1 160 ? 7.966 22.980 4.587 1.00 31.66 160 LEU A O 1
ATOM 1322 N N . MET A 1 161 ? 8.007 23.375 6.789 1.00 26.02 161 MET A N 1
ATOM 1323 C CA . MET A 1 161 ? 6.689 22.862 7.160 1.00 26.02 161 MET A CA 1
ATOM 1324 C C . MET A 1 161 ? 6.378 23.413 8.554 1.00 26.02 161 MET A C 1
ATOM 1326 O O . MET A 1 161 ? 6.506 22.735 9.569 1.00 26.02 161 MET A O 1
ATOM 1330 N N . VAL A 1 162 ? 6.026 24.697 8.589 1.00 29.78 162 VAL A N 1
ATOM 1331 C CA . VAL A 1 162 ? 5.168 25.264 9.628 1.00 29.78 162 VAL A CA 1
ATOM 1332 C C . VAL A 1 162 ? 3.954 25.810 8.891 1.00 29.78 162 VAL A C 1
ATOM 1334 O O . VAL A 1 162 ? 4.105 26.596 7.962 1.00 29.78 162 VAL A O 1
ATOM 1337 N N . VAL A 1 163 ? 2.799 25.265 9.268 1.00 31.20 163 VAL A N 1
ATOM 1338 C CA . VAL A 1 163 ? 1.472 25.891 9.326 1.00 31.20 163 VAL A CA 1
ATOM 1339 C C . VAL A 1 163 ? 1.424 27.338 8.817 1.00 31.20 163 VAL A C 1
ATOM 1341 O O . VAL A 1 163 ? 1.986 28.213 9.465 1.00 31.20 163 VAL A O 1
ATOM 1344 N N . GLU A 1 164 ? 0.718 27.564 7.708 1.00 32.19 164 GLU A N 1
ATOM 1345 C CA . GLU A 1 164 ? -0.578 28.271 7.638 1.00 32.19 164 GLU A CA 1
ATOM 1346 C C . GLU A 1 164 ? -1.377 27.752 6.433 1.00 32.19 164 GLU A C 1
ATOM 1348 O O . GLU A 1 164 ? -0.754 27.466 5.382 1.00 32.19 164 GLU A O 1
#

Secondary structure (DSSP, 8-state):
-BTTB--------SSHHHHHHHHHHHHHHHHHHHHTT---S--BHHHHHHHHHHHHHHHHHTT-S-TTHHHHHHHIIIIIHHHHTT-BGGG--HHHHHHHHHHHHHHHSSPPPHHHHHHHHHHHHHHHHHTT-------PPPS----SS----S-----S----

Foldseek 3Di:
DPPPDDDDDQLPDPDPVSRVVSVVVVVVVVVVCVVLVLDDPDQAPQSLLVSVLVVLVVCVVVVNHDPLSVLLSVLCVPQVCVLRVGPGPVPDDPVSVVVSQVVVCVVVVHRDDPVSVVSNVVSVCVSCVSNVDPDPPPPPRDPPPPDPDDPPDPDPDPDDDDDD

Organism: NCBI:txid271096

Radius of gyration: 20.65 Å; chains: 1; bounding box: 59×41×50 Å

Sequence (164 aa):
MLYGKWYAKATKKTDLNEAIAMAHRIFMDYEIRAETNTLFDSKRFKDVAEKAIDQMQSELLHGGGKVIYKDYIGALRKYHIPYFDRMFITSIDQEMIREFDKWRIEEFQRIPAKSTIQTQGKGLRRYFNKRGGGIELECQPPLSKLKRGNTQRCSDLTSLMVVE

pLDDT: mean 71.06, std 20.98, range [25.41, 95.88]